Protein AF-A0A519HH34-F1 (afdb_monomer)

Solvent-accessible surface area (backbone atoms only — not comparable to f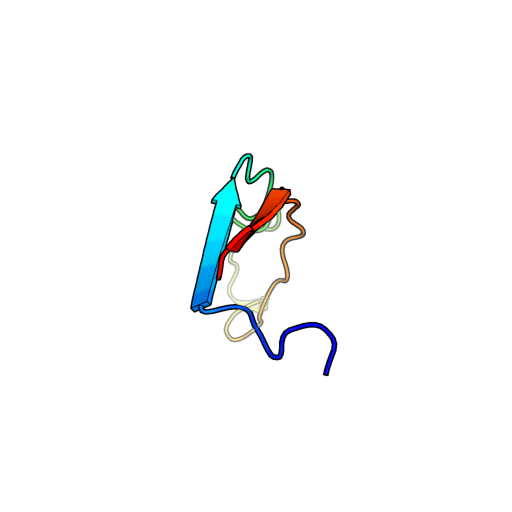ull-atom values): 3124 Å² total; per-residue (Å²): 109,101,63,70,70,55,71,46,74,49,78,42,80,71,42,72,58,62,80,61,92,67,80,94,45,83,91,51,64,95,63,86,82,87,53,71,62,50,63,47,79,47,78,37,103

Mean predicted aligned error: 4.69 Å

Foldseek 3Di:
DVQPPFPDKDKAPKDKPDDDPDDDDPVCPPPDDDIDIDTDIDTDD

pLDDT: mean 92.56, std 3.7, range [84.12, 97.56]

Secondary structure (DSSP, 8-state):
-TTTT--EEEEEEEEE-SS-SS---GGGTTPPPP--EEEEEEEE-

Structure (mmCIF, N/CA/C/O backbone):
data_AF-A0A519HH34-F1
#
_entry.id   AF-A0A519HH34-F1
#
loop_
_atom_site.group_PDB
_atom_site.id
_atom_site.type_symbol
_atom_site.label_atom_id
_atom_site.label_alt_id
_atom_site.label_comp_id
_atom_site.label_asym_id
_atom_site.label_entity_id
_atom_site.label_seq_id
_atom_site.pdbx_PDB_ins_code
_atom_site.Cartn_x
_atom_site.Cartn_y
_atom_site.Cartn_z
_atom_site.occupancy
_atom_site.B_iso_or_equiv
_atom_site.auth_seq_id
_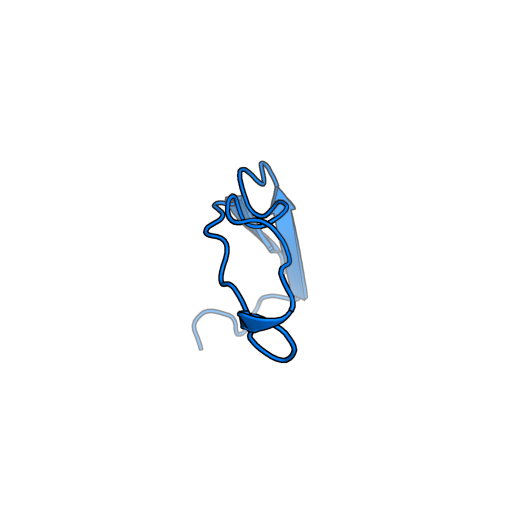atom_site.auth_comp_id
_atom_site.auth_asym_id
_atom_site.auth_atom_id
_atom_site.pdbx_PDB_model_num
ATOM 1 N N . GLY A 1 1 ? 5.177 -14.866 -15.442 1.00 88.94 1 GLY A N 1
ATOM 2 C CA . GLY A 1 1 ? 4.191 -13.862 -14.983 1.00 88.94 1 GLY A CA 1
ATOM 3 C C . GLY A 1 1 ? 4.843 -12.493 -14.913 1.00 88.94 1 GLY A C 1
ATOM 4 O O . GLY A 1 1 ? 6.060 -12.428 -14.993 1.00 88.94 1 GLY A O 1
ATOM 5 N N . VAL A 1 2 ? 4.067 -11.417 -14.757 1.00 90.69 2 VAL A N 1
ATOM 6 C CA . VAL A 1 2 ? 4.575 -10.024 -14.786 1.00 90.69 2 VAL A CA 1
ATOM 7 C C . VAL A 1 2 ? 5.644 -9.713 -13.720 1.00 90.69 2 VAL A C 1
ATOM 9 O O . VAL A 1 2 ? 6.473 -8.838 -13.927 1.00 90.69 2 VAL A O 1
ATOM 12 N N . PHE A 1 3 ? 5.693 -10.484 -12.627 1.00 94.12 3 PHE A N 1
ATOM 13 C CA . PHE A 1 3 ? 6.703 -10.360 -11.565 1.00 94.12 3 PHE A CA 1
ATOM 14 C C . PHE A 1 3 ? 7.770 -11.471 -11.568 1.00 94.12 3 PHE A C 1
ATOM 16 O O . PHE A 1 3 ? 8.461 -11.640 -10.572 1.00 94.12 3 PHE A O 1
ATOM 23 N N . ALA A 1 4 ? 7.897 -12.255 -12.647 1.00 95.38 4 ALA A N 1
ATOM 24 C CA . ALA A 1 4 ? 8.762 -13.445 -12.666 1.00 95.38 4 ALA A CA 1
ATOM 25 C C . ALA A 1 4 ? 10.245 -13.154 -12.373 1.00 95.38 4 ALA A C 1
ATOM 27 O O . ALA A 1 4 ? 10.908 -13.991 -11.774 1.00 95.38 4 ALA A O 1
ATOM 28 N N . ASP A 1 5 ? 10.729 -11.967 -12.743 1.00 95.06 5 ASP A N 1
ATOM 29 C CA . ASP A 1 5 ? 12.132 -11.575 -12.566 1.00 95.06 5 ASP A CA 1
ATOM 30 C C . AS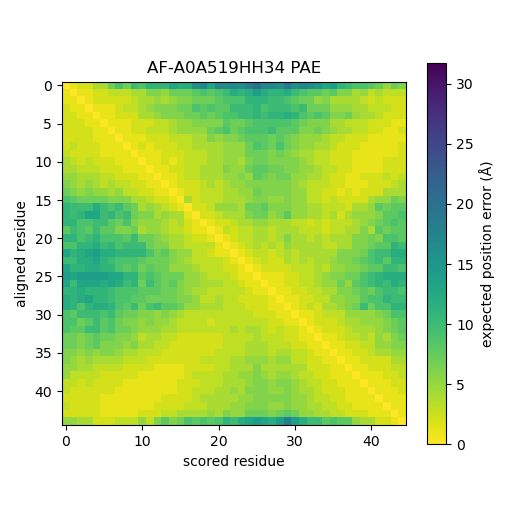P A 1 5 ? 12.360 -10.677 -11.336 1.00 95.06 5 ASP A C 1
ATOM 32 O O . ASP A 1 5 ? 13.453 -10.146 -11.156 1.00 95.06 5 ASP A O 1
ATOM 36 N N . VAL A 1 6 ? 11.337 -10.432 -10.511 1.00 96.38 6 VAL A N 1
ATOM 37 C CA . VAL A 1 6 ? 11.453 -9.520 -9.366 1.00 96.38 6 VAL A CA 1
ATOM 38 C C . VAL A 1 6 ? 12.081 -10.244 -8.180 1.00 96.38 6 VAL A C 1
ATOM 40 O O . VAL A 1 6 ? 11.537 -11.225 -7.681 1.00 96.38 6 VAL A O 1
ATOM 43 N N . ARG A 1 7 ? 13.191 -9.708 -7.677 1.00 96.38 7 ARG A N 1
ATOM 44 C CA . ARG A 1 7 ? 13.918 -10.211 -6.507 1.00 96.38 7 ARG A CA 1
ATOM 45 C C . ARG A 1 7 ? 13.694 -9.380 -5.254 1.00 96.38 7 ARG A C 1
ATOM 47 O O . ARG A 1 7 ? 13.763 -9.913 -4.150 1.00 96.38 7 ARG A O 1
ATOM 54 N N . SER A 1 8 ? 13.418 -8.086 -5.404 1.00 96.81 8 SER A N 1
ATOM 55 C CA . SER A 1 8 ? 13.028 -7.235 -4.282 1.00 96.81 8 SER A CA 1
ATOM 56 C C . SER A 1 8 ? 12.055 -6.138 -4.705 1.00 96.81 8 SER A C 1
ATOM 58 O O . SER A 1 8 ? 11.994 -5.735 -5.868 1.00 96.81 8 SER A O 1
ATOM 60 N N . ILE A 1 9 ? 11.256 -5.674 -3.744 1.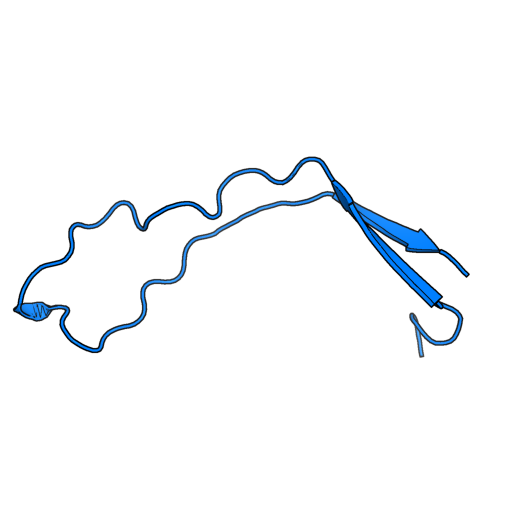00 96.31 9 ILE A N 1
ATOM 61 C CA . ILE A 1 9 ? 10.265 -4.616 -3.937 1.00 96.31 9 ILE A CA 1
ATOM 62 C C . ILE A 1 9 ? 10.537 -3.539 -2.898 1.00 96.31 9 ILE A C 1
ATOM 64 O O . ILE A 1 9 ? 10.521 -3.814 -1.698 1.00 96.31 9 ILE A O 1
ATOM 68 N N . GLN A 1 10 ? 10.749 -2.309 -3.352 1.00 97.56 10 GLN A N 1
ATOM 69 C CA . GLN A 1 10 ? 10.824 -1.155 -2.470 1.00 97.56 10 GLN A CA 1
ATOM 70 C C . GLN A 1 10 ? 9.499 -0.403 -2.506 1.00 97.56 10 GLN A C 1
ATOM 72 O O . GLN A 1 10 ? 8.994 -0.050 -3.573 1.00 97.56 10 GLN A O 1
ATOM 77 N N . ARG A 1 11 ? 8.952 -0.146 -1.318 1.00 97.19 11 ARG A N 1
ATOM 78 C CA . ARG A 1 11 ? 7.768 0.687 -1.122 1.00 97.19 11 ARG A CA 1
ATOM 79 C C . ARG A 1 11 ? 8.203 2.041 -0.577 1.00 97.19 11 ARG A C 1
ATOM 81 O O . ARG A 1 11 ? 8.760 2.106 0.514 1.00 97.19 11 ARG A O 1
ATOM 88 N N . LEU A 1 12 ? 7.931 3.104 -1.323 1.00 96.25 12 LEU A N 1
ATOM 89 C CA . LEU A 1 12 ? 8.280 4.482 -0.972 1.00 96.25 12 LEU A CA 1
ATOM 90 C C . LEU A 1 12 ? 7.043 5.378 -0.971 1.00 96.25 12 LEU A C 1
ATOM 92 O O . LEU A 1 12 ? 5.983 4.987 -1.463 1.00 96.25 12 LEU A O 1
ATOM 96 N N . ASN A 1 13 ? 7.193 6.589 -0.424 1.00 95.69 13 ASN A N 1
ATOM 97 C CA . ASN A 1 13 ? 6.175 7.647 -0.440 1.00 95.69 13 ASN A CA 1
ATOM 98 C C . ASN A 1 13 ? 4.792 7.135 -0.008 1.00 95.69 13 ASN A C 1
ATOM 100 O O . ASN A 1 13 ? 3.784 7.399 -0.660 1.00 95.69 13 ASN A O 1
ATOM 104 N N . THR A 1 14 ? 4.762 6.316 1.048 1.00 93.81 14 THR A N 1
ATOM 105 C CA . THR A 1 14 ? 3.505 5.768 1.559 1.00 93.81 14 THR A CA 1
ATOM 106 C C . THR A 1 14 ? 2.719 6.891 2.225 1.00 93.81 14 THR A C 1
ATOM 108 O O . THR A 1 14 ? 3.221 7.533 3.143 1.00 93.81 14 THR A O 1
ATOM 111 N N . GLY A 1 15 ? 1.504 7.127 1.743 1.00 93.38 15 GLY A N 1
ATOM 112 C CA . GLY A 1 15 ? 0.563 8.102 2.281 1.00 93.38 15 GLY A CA 1
ATOM 113 C C . GLY A 1 15 ? -0.757 7.434 2.657 1.00 93.38 15 GLY A C 1
ATOM 114 O O . GLY A 1 15 ? -1.198 6.499 1.984 1.00 93.38 15 GLY A O 1
ATOM 115 N N . GLY A 1 16 ? -1.390 7.913 3.727 1.00 89.81 16 GLY A N 1
ATOM 116 C CA . GLY A 1 16 ? -2.568 7.272 4.319 1.00 89.81 16 GLY A CA 1
ATOM 117 C C . GLY A 1 16 ? -2.195 6.050 5.163 1.00 89.81 16 GLY A C 1
ATOM 118 O O . GLY A 1 16 ? -1.099 5.993 5.714 1.00 89.81 16 GLY A O 1
ATOM 119 N N . GLY A 1 17 ? -3.104 5.076 5.272 1.00 84.12 17 GLY A N 1
ATOM 120 C CA . GLY A 1 17 ? -2.828 3.802 5.957 1.00 84.12 17 GLY A CA 1
ATOM 121 C C . GLY A 1 17 ? -2.562 3.904 7.462 1.00 84.12 17 GLY A C 1
ATOM 122 O O . GLY A 1 17 ? -1.877 3.044 8.008 1.00 84.12 17 GLY A O 1
ATOM 123 N N . G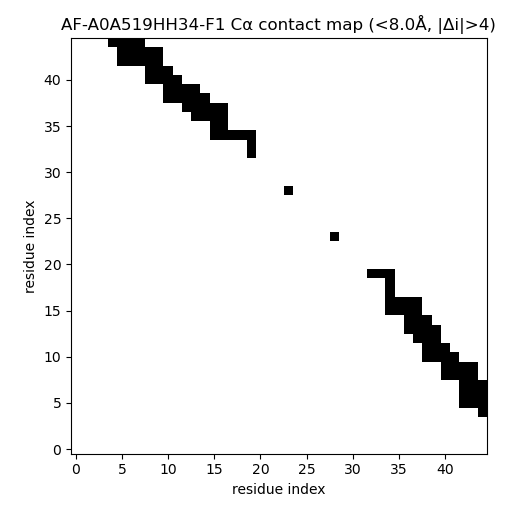LY A 1 18 ? -3.058 4.961 8.107 1.00 87.19 18 GLY A N 1
ATOM 124 C CA . GLY A 1 18 ? -2.995 5.135 9.556 1.00 87.19 18 GLY A CA 1
ATOM 125 C C . GLY A 1 18 ? -4.171 4.481 10.276 1.00 87.19 18 GLY A C 1
ATOM 126 O O . GLY A 1 18 ? -4.824 3.580 9.743 1.00 87.19 18 GLY A O 1
ATOM 127 N N . ASP A 1 19 ? -4.457 4.976 11.476 1.00 87.25 19 ASP A N 1
ATOM 128 C CA . ASP A 1 19 ? -5.624 4.533 12.228 1.00 87.25 19 ASP A CA 1
ATOM 129 C C . ASP A 1 19 ? -6.917 4.842 11.457 1.00 87.25 19 ASP A C 1
ATOM 131 O O . ASP A 1 19 ? -7.019 5.879 10.785 1.00 87.25 19 ASP A O 1
ATOM 135 N N . PRO A 1 20 ? -7.926 3.958 11.532 1.00 86.88 20 PRO A N 1
ATOM 136 C CA . PRO A 1 20 ? -9.251 4.266 11.025 1.00 86.88 20 PRO A CA 1
ATOM 137 C C . PRO A 1 20 ? -9.754 5.581 11.623 1.00 86.88 20 PRO A C 1
ATOM 139 O O . PRO A 1 20 ? -9.642 5.809 12.823 1.00 86.88 20 PRO A O 1
ATOM 142 N N . ALA A 1 21 ? -10.355 6.435 10.792 1.00 87.69 21 ALA A N 1
ATOM 143 C CA . ALA A 1 21 ? -10.928 7.698 11.265 1.00 87.69 21 ALA A CA 1
ATOM 144 C C . ALA A 1 21 ? -12.074 7.483 12.271 1.00 87.69 21 ALA A C 1
ATOM 146 O O . ALA A 1 21 ? -12.419 8.377 13.042 1.00 87.69 21 ALA A O 1
ATOM 147 N N . GLU A 1 22 ? -12.688 6.301 12.247 1.00 86.38 22 GLU A N 1
ATOM 148 C CA . GLU A 1 22 ? -13.743 5.940 13.175 1.00 86.38 22 GLU A CA 1
ATOM 149 C C . GLU A 1 22 ? -13.172 5.436 14.509 1.00 86.38 22 GLU A C 1
ATOM 151 O O . GLU A 1 22 ? -12.267 4.601 14.515 1.00 86.38 22 GLU A O 1
ATOM 156 N N . PRO A 1 23 ? -13.744 5.857 15.649 1.00 86.25 23 PRO A N 1
ATOM 157 C CA . PRO A 1 23 ? -13.248 5.457 16.956 1.00 86.25 23 PRO A CA 1
ATOM 158 C C . PRO A 1 23 ? -13.514 3.977 17.254 1.00 86.25 23 PRO A C 1
ATOM 160 O O . PRO A 1 23 ? -14.548 3.409 16.877 1.00 86.25 23 PRO A O 1
ATOM 163 N N . CYS A 1 24 ? -12.615 3.373 18.032 1.00 87.00 24 CYS A N 1
ATOM 164 C CA . CYS A 1 24 ? -12.825 2.055 18.622 1.00 87.00 24 CYS A CA 1
ATOM 165 C C . CYS A 1 24 ? -13.930 2.127 19.687 1.00 87.00 24 CYS A C 1
ATOM 167 O O . CYS A 1 24 ? -13.779 2.783 20.715 1.00 87.00 24 CYS A O 1
ATOM 169 N N . THR A 1 25 ? -15.047 1.435 19.452 1.00 92.38 25 THR A N 1
ATOM 170 C CA . THR A 1 25 ? -16.187 1.345 20.382 1.00 92.38 25 THR A CA 1
ATOM 171 C C . THR A 1 25 ? -16.551 -0.115 20.634 1.00 92.38 25 THR A C 1
ATOM 173 O O . THR A 1 25 ? -16.24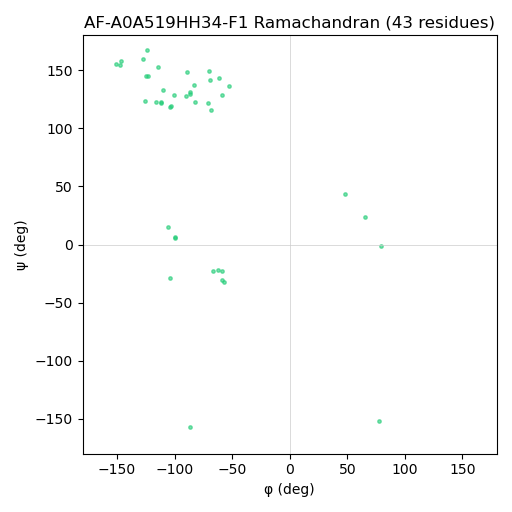1 -0.980 19.815 1.00 92.38 25 THR A O 1
ATOM 176 N N . ALA A 1 26 ? -17.257 -0.405 21.733 1.00 92.88 26 ALA A N 1
ATOM 177 C CA . ALA A 1 26 ? -17.702 -1.767 22.053 1.00 92.88 26 ALA A CA 1
ATOM 178 C C . ALA A 1 26 ? -18.556 -2.397 20.933 1.00 92.88 26 ALA A C 1
ATOM 180 O O . ALA A 1 26 ? -18.453 -3.593 20.680 1.00 92.88 26 ALA A O 1
ATOM 181 N N . ALA A 1 27 ? -19.335 -1.587 20.205 1.00 91.88 27 ALA A N 1
ATOM 182 C CA . ALA A 1 27 ? -20.139 -2.039 19.068 1.00 91.88 27 ALA A CA 1
ATOM 183 C C . ALA A 1 27 ? -19.297 -2.512 17.868 1.00 91.88 27 ALA A C 1
ATOM 185 O O . ALA A 1 27 ? -19.781 -3.288 17.047 1.00 91.88 27 ALA A O 1
ATOM 186 N N . LYS A 1 28 ? -18.044 -2.054 17.763 1.00 88.81 28 LYS A N 1
ATOM 187 C CA . LYS A 1 28 ? -17.105 -2.413 16.689 1.00 88.81 28 LYS A CA 1
ATOM 188 C C . LYS A 1 28 ? -16.100 -3.487 17.110 1.00 88.81 28 LYS A C 1
ATOM 190 O O . LYS A 1 28 ? -15.186 -3.801 16.350 1.00 88.81 28 LYS A O 1
ATOM 195 N N . LEU A 1 29 ? -16.258 -4.067 18.301 1.00 91.19 29 LEU A N 1
ATOM 196 C CA . LEU A 1 29 ? -15.377 -5.120 18.793 1.00 91.19 29 LEU A CA 1
ATOM 197 C C . LEU A 1 29 ? -15.383 -6.322 17.835 1.00 91.19 29 LEU A C 1
ATOM 199 O O . LEU A 1 29 ? -16.439 -6.822 17.454 1.00 91.19 29 LEU A O 1
ATOM 203 N N . GLY A 1 30 ? -14.192 -6.772 17.436 1.00 91.19 30 GLY A N 1
ATOM 204 C CA . GLY A 1 30 ? -14.014 -7.889 16.501 1.00 91.19 30 GLY A CA 1
ATOM 205 C C . GLY A 1 30 ? -14.205 -7.538 15.021 1.00 91.19 30 GLY A C 1
ATOM 206 O O . GLY A 1 30 ? -14.024 -8.407 14.172 1.00 91.19 30 GLY A O 1
ATOM 207 N N . GLN A 1 31 ? -14.534 -6.287 14.686 1.00 91.88 31 GLN A N 1
ATOM 208 C CA . GLN A 1 31 ? -14.660 -5.840 13.298 1.00 91.88 31 GLN A CA 1
ATOM 209 C C . GLN A 1 31 ? -13.321 -5.322 12.760 1.00 91.88 31 GLN A C 1
ATOM 211 O O . GLN A 1 31 ? -12.517 -4.748 13.491 1.00 91.88 31 GLN A O 1
ATOM 216 N N . SER A 1 32 ? -13.083 -5.499 11.459 1.00 90.25 32 SER A N 1
ATOM 217 C CA . SER A 1 32 ? -11.908 -4.950 10.773 1.00 90.25 32 SER A CA 1
ATOM 218 C C . SER A 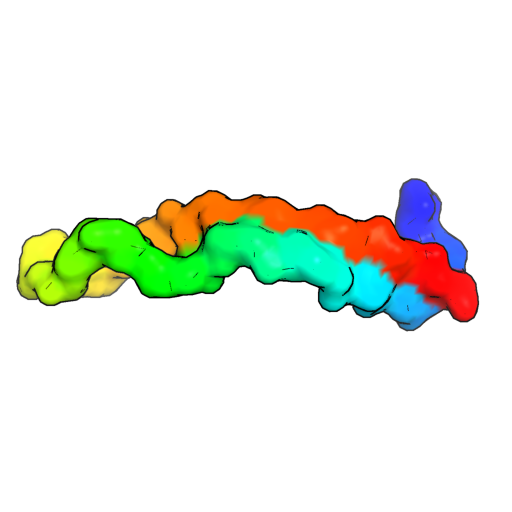1 32 ? -12.291 -3.720 9.959 1.00 90.25 32 SER A C 1
ATOM 220 O O . SER A 1 32 ? -13.081 -3.815 9.021 1.00 90.25 32 SER A O 1
ATOM 222 N N . ALA A 1 33 ? -11.691 -2.576 10.278 1.00 90.00 33 ALA A N 1
ATOM 223 C CA . ALA A 1 33 ? -11.808 -1.373 9.464 1.00 90.00 33 ALA A CA 1
ATOM 224 C C . ALA A 1 33 ? -10.691 -1.346 8.412 1.00 90.00 33 ALA A C 1
ATOM 226 O O . ALA A 1 33 ?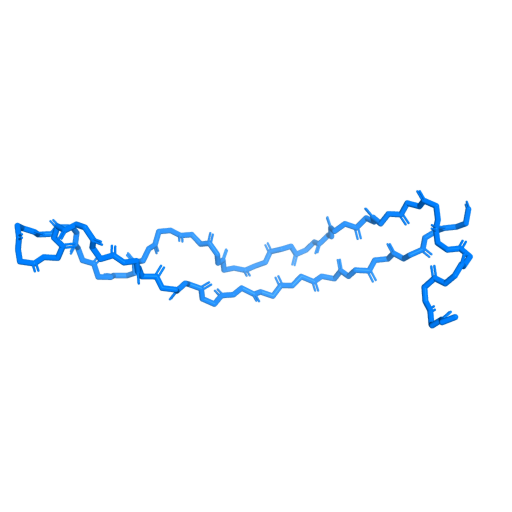 -9.512 -1.492 8.734 1.00 90.00 33 ALA A O 1
ATOM 227 N N . ARG A 1 34 ? -11.060 -1.167 7.138 1.00 90.94 34 ARG A N 1
ATOM 228 C CA . ARG A 1 34 ? -10.087 -0.974 6.056 1.00 90.94 34 ARG A CA 1
ATOM 229 C C . ARG A 1 34 ? -9.736 0.502 5.940 1.00 90.94 34 ARG A C 1
ATOM 231 O O . ARG A 1 34 ? -10.627 1.335 5.807 1.00 90.94 34 ARG A O 1
ATOM 238 N N . VAL A 1 35 ? -8.441 0.797 5.927 1.00 91.81 35 VAL A N 1
ATOM 239 C CA . VAL A 1 35 ? -7.922 2.151 5.726 1.00 91.81 35 VAL A CA 1
ATOM 240 C C . VAL A 1 35 ? -7.219 2.209 4.382 1.00 91.81 35 VAL A C 1
ATOM 242 O O . VAL A 1 35 ? -6.303 1.432 4.107 1.00 91.81 35 VAL A O 1
ATOM 245 N N 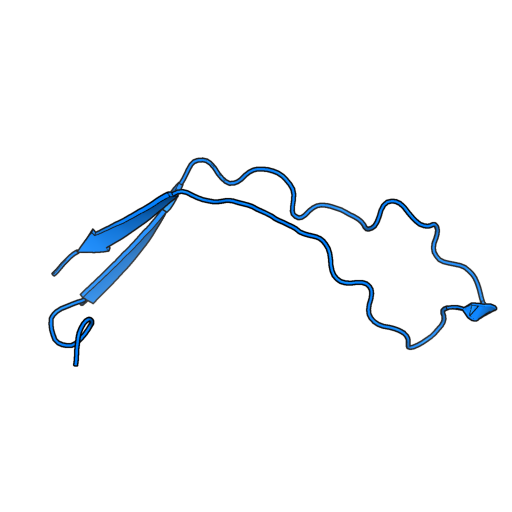. ASN A 1 36 ? -7.674 3.121 3.528 1.00 92.94 36 ASN A N 1
ATOM 246 C CA . ASN A 1 36 ? -7.070 3.320 2.219 1.00 92.94 36 ASN A CA 1
ATOM 247 C C . ASN A 1 36 ? -5.674 3.932 2.373 1.00 92.94 36 ASN A C 1
ATOM 249 O O . ASN A 1 36 ? -5.443 4.805 3.215 1.00 92.94 36 ASN A O 1
ATOM 253 N N . TYR A 1 37 ? -4.747 3.488 1.531 1.00 94.31 37 TYR A N 1
ATOM 254 C CA . TYR A 1 37 ? -3.410 4.059 1.446 1.00 94.31 37 TYR A CA 1
ATOM 255 C C . TYR A 1 37 ? -2.897 3.997 0.009 1.00 94.31 37 TYR A C 1
ATOM 257 O O . TYR A 1 37 ? -3.346 3.181 -0.799 1.00 94.31 37 TYR A O 1
ATOM 265 N N . THR A 1 38 ? -1.932 4.856 -0.295 1.00 96.12 38 THR A N 1
ATOM 266 C CA . THR A 1 38 ? -1.227 4.899 -1.578 1.00 96.12 38 THR A CA 1
ATOM 267 C C . THR A 1 38 ? 0.270 4.795 -1.340 1.00 96.12 38 THR A C 1
ATOM 269 O O . THR A 1 38 ? 0.773 5.333 -0.357 1.00 96.12 38 THR A O 1
ATOM 272 N N . ALA A 1 39 ? 1.000 4.129 -2.232 1.00 96.88 39 ALA A N 1
ATOM 273 C CA . ALA A 1 39 ? 2.457 4.084 -2.184 1.00 96.88 39 ALA A CA 1
ATOM 274 C C . ALA A 1 39 ? 3.047 3.922 -3.587 1.00 96.88 39 ALA A C 1
ATOM 276 O O . ALA A 1 39 ? 2.403 3.372 -4.482 1.00 96.88 39 ALA A O 1
ATOM 277 N N . ALA A 1 40 ? 4.289 4.370 -3.756 1.00 97.50 40 ALA A N 1
ATOM 278 C CA . ALA A 1 40 ? 5.083 4.090 -4.942 1.00 97.50 40 ALA A CA 1
ATOM 279 C C . ALA A 1 40 ? 5.815 2.752 -4.766 1.00 97.50 40 ALA A C 1
ATOM 281 O O . ALA A 1 40 ? 6.459 2.526 -3.738 1.00 97.50 40 ALA A O 1
ATOM 282 N N . TYR A 1 41 ? 5.728 1.882 -5.772 1.00 96.25 41 TYR A N 1
ATOM 283 C CA . TYR A 1 41 ? 6.354 0.561 -5.765 1.00 96.25 41 TYR A CA 1
ATOM 284 C C . TYR A 1 41 ? 7.403 0.464 -6.867 1.00 96.25 41 TYR A C 1
ATOM 286 O O . TYR A 1 41 ? 7.094 0.633 -8.045 1.00 96.25 41 TYR A O 1
ATOM 294 N N . TYR A 1 42 ? 8.632 0.160 -6.465 1.00 96.81 42 TYR A N 1
ATOM 295 C CA . TYR A 1 42 ? 9.749 -0.105 -7.362 1.00 96.81 42 TYR A CA 1
ATOM 296 C C . TYR A 1 42 ? 10.112 -1.584 -7.282 1.00 96.81 42 TYR A C 1
ATOM 298 O O . TYR A 1 42 ? 10.233 -2.139 -6.189 1.00 96.81 42 TYR A O 1
ATOM 306 N N . PHE A 1 43 ? 10.281 -2.215 -8.441 1.00 96.88 43 PHE A N 1
ATOM 307 C CA . PHE A 1 43 ? 10.567 -3.641 -8.569 1.00 96.88 43 PHE A CA 1
ATOM 308 C C . PHE A 1 43 ? 11.994 -3.821 -9.087 1.00 96.88 43 PHE A C 1
ATOM 310 O O . PHE A 1 43 ? 12.327 -3.322 -10.163 1.00 96.88 43 PHE A O 1
ATOM 317 N N . TYR A 1 44 ? 12.826 -4.534 -8.334 1.00 94.94 44 TYR A N 1
ATOM 318 C CA . TYR A 1 44 ? 14.231 -4.778 -8.657 1.00 94.94 44 TYR A CA 1
ATOM 319 C C . TYR A 1 44 ? 14.466 -6.260 -8.935 1.00 94.94 44 TYR A C 1
ATOM 321 O O . TYR A 1 44 ? 13.747 -7.114 -8.412 1.00 94.94 44 TYR A O 1
ATOM 329 N N . ARG A 1 45 ? 15.477 -6.546 -9.755 1.00 92.81 45 ARG A N 1
ATOM 330 C CA . ARG A 1 45 ? 15.935 -7.897 -10.110 1.00 92.81 45 ARG A CA 1
ATOM 331 C C . ARG A 1 45 ? 17.082 -8.351 -9.209 1.00 92.81 45 ARG A C 1
ATOM 333 O O . ARG A 1 45 ? 17.769 -7.470 -8.651 1.00 92.81 45 ARG A O 1
#

Sequence (45 aa):
GVFADVRSIQRLNTGGGGDPAEPCTAAKLGQSARVNYTAAYYFYR

Radius of gyration: 16.26 Å; Cα contacts (8 Å, |Δi|>4): 49; chains: 1; bounding box: 36×22×37 Å